Protein AF-A0A953LNM0-F1 (afdb_monomer)

Structure (mmCIF, N/CA/C/O bac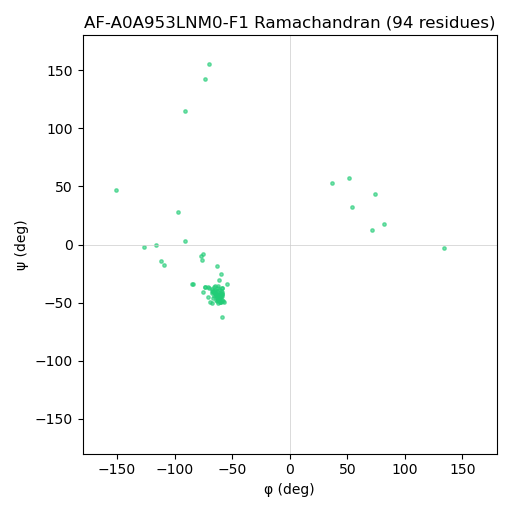kbone):
data_AF-A0A953LNM0-F1
#
_entry.id   AF-A0A953LNM0-F1
#
loop_
_atom_site.group_PDB
_atom_site.id
_atom_site.type_symbol
_atom_site.label_atom_id
_atom_site.label_alt_id
_atom_site.label_comp_id
_atom_site.label_asym_id
_atom_site.label_entity_id
_atom_site.label_seq_id
_atom_site.pdbx_PDB_ins_code
_atom_site.Cartn_x
_atom_site.Cartn_y
_atom_site.Cartn_z
_atom_site.occupancy
_atom_site.B_iso_or_equiv
_atom_site.auth_seq_id
_atom_site.auth_comp_id
_atom_site.auth_asym_id
_atom_site.auth_atom_id
_atom_site.pdbx_PDB_model_num
ATOM 1 N N . MET A 1 1 ? -30.900 12.111 16.300 1.00 56.25 1 MET A N 1
ATOM 2 C CA . MET A 1 1 ? -30.170 11.167 15.422 1.00 56.25 1 MET A CA 1
ATOM 3 C C . MET A 1 1 ? -28.697 11.226 15.823 1.00 56.25 1 MET A C 1
ATOM 5 O O . MET A 1 1 ? -28.256 12.342 16.037 1.00 56.25 1 MET A O 1
ATOM 9 N N . ASN A 1 2 ? -27.991 10.087 15.979 1.00 64.25 2 ASN A N 1
ATOM 10 C CA . ASN A 1 2 ? -26.522 9.927 15.762 1.00 64.25 2 ASN A CA 1
ATOM 11 C C . ASN A 1 2 ? -25.667 9.174 16.804 1.00 64.25 2 ASN A C 1
ATOM 13 O O . ASN A 1 2 ? -24.520 8.884 16.488 1.00 64.25 2 ASN A O 1
ATOM 17 N N . GLY A 1 3 ? -26.184 8.693 17.942 1.00 68.12 3 GLY A N 1
ATOM 18 C CA . GLY A 1 3 ? -25.335 7.929 18.886 1.00 68.12 3 GLY A CA 1
ATOM 19 C C . GLY A 1 3 ? -24.706 6.643 18.304 1.00 68.12 3 GLY A C 1
ATOM 20 O O . GLY A 1 3 ? -23.652 6.197 18.743 1.00 68.12 3 GLY A O 1
ATOM 21 N N . ARG A 1 4 ? -25.323 6.048 17.272 1.00 70.62 4 ARG A N 1
ATOM 22 C CA . ARG A 1 4 ? -24.790 4.863 16.569 1.00 70.62 4 ARG A CA 1
ATOM 23 C C . ARG A 1 4 ? -23.771 5.223 15.482 1.00 70.62 4 ARG A C 1
ATOM 25 O O . ARG A 1 4 ? -22.825 4.472 15.277 1.00 70.62 4 ARG A O 1
ATOM 32 N N . LEU A 1 5 ? -23.951 6.360 14.805 1.00 70.81 5 LEU A N 1
ATOM 33 C CA . LEU A 1 5 ? -23.029 6.821 13.763 1.00 70.81 5 LEU A CA 1
ATOM 34 C C . LEU A 1 5 ? -21.721 7.337 14.368 1.00 70.81 5 LEU A C 1
ATOM 36 O O . LEU A 1 5 ? -20.666 7.036 13.828 1.00 70.81 5 LEU A O 1
ATOM 40 N N . GLU A 1 6 ? -21.756 8.001 15.524 1.00 71.31 6 GLU A N 1
ATOM 41 C CA . GLU A 1 6 ? -20.526 8.352 16.252 1.00 71.31 6 GLU A CA 1
ATOM 42 C C . GLU A 1 6 ? -19.784 7.107 16.750 1.00 71.31 6 GLU A C 1
ATOM 44 O O . GLU A 1 6 ? -18.566 7.005 16.614 1.00 71.31 6 GLU A O 1
ATOM 49 N N . LYS A 1 7 ? -20.521 6.119 17.274 1.00 79.56 7 LYS A N 1
ATOM 50 C CA . LYS A 1 7 ? -19.923 4.913 17.859 1.00 79.56 7 LYS A CA 1
ATOM 51 C C . LYS A 1 7 ? -19.282 3.986 16.820 1.00 79.56 7 LYS A C 1
ATOM 53 O O . LYS A 1 7 ? -18.245 3.393 17.101 1.00 79.56 7 LYS A O 1
ATOM 58 N N . TYR A 1 8 ? -19.889 3.847 15.639 1.00 88.75 8 TYR A N 1
ATOM 59 C CA . TYR A 1 8 ? -19.429 2.903 14.609 1.00 88.75 8 TYR A CA 1
ATOM 60 C C . TYR A 1 8 ? -18.846 3.567 13.357 1.00 88.75 8 TYR A C 1
ATOM 62 O O . TYR A 1 8 ? -18.170 2.889 12.588 1.00 88.75 8 TYR A O 1
ATOM 70 N N . GLY A 1 9 ? -19.045 4.870 13.147 1.00 90.31 9 GLY A N 1
ATOM 71 C CA . GLY A 1 9 ? -18.632 5.562 11.921 1.00 90.31 9 GLY A CA 1
ATOM 72 C C . GLY A 1 9 ? -17.132 5.467 11.653 1.00 90.31 9 GLY A C 1
ATOM 73 O O . GLY A 1 9 ? -16.729 5.153 10.537 1.00 90.31 9 GLY A O 1
ATOM 74 N N . SER A 1 10 ? -16.306 5.629 12.691 1.00 88.88 10 SER A N 1
ATOM 75 C CA . SER A 1 10 ? -14.848 5.473 12.581 1.00 88.88 10 SER A CA 1
ATOM 76 C C . SER A 1 10 ? -14.439 4.047 12.185 1.00 88.88 10 SER A C 1
ATOM 78 O O . SER A 1 10 ? -13.566 3.857 11.338 1.00 88.88 10 SER A O 1
ATOM 80 N N . LEU A 1 11 ? -15.115 3.029 12.732 1.00 92.25 11 LEU A N 1
ATOM 81 C CA . LEU A 1 11 ? -14.847 1.632 12.387 1.00 92.25 11 LEU A CA 1
ATOM 82 C C . LEU A 1 11 ? -15.231 1.335 10.933 1.00 92.25 11 LEU A C 1
ATOM 84 O O . LEU A 1 11 ? -14.438 0.740 10.207 1.00 92.25 11 LEU A O 1
ATOM 88 N N . VAL A 1 12 ? -16.415 1.777 10.500 1.00 94.88 12 VAL A N 1
ATOM 89 C CA . VAL A 1 12 ? -16.881 1.584 9.119 1.00 94.88 12 VAL A CA 1
ATOM 90 C C . VAL A 1 12 ? -15.947 2.283 8.134 1.00 94.88 12 VAL A C 1
ATOM 92 O O . VAL A 1 12 ? -15.523 1.658 7.167 1.00 94.88 12 VAL A O 1
ATOM 95 N N . ALA A 1 13 ? -15.560 3.534 8.401 1.00 93.75 13 ALA A N 1
ATOM 96 C CA . ALA A 1 13 ? -14.619 4.270 7.558 1.00 93.75 13 ALA A CA 1
ATOM 97 C C . ALA A 1 13 ? -13.265 3.552 7.453 1.00 93.75 13 ALA A C 1
ATOM 99 O O . ALA A 1 13 ? -12.734 3.380 6.357 1.00 93.75 13 ALA A O 1
ATOM 100 N N . ARG A 1 14 ? -12.731 3.065 8.580 1.00 95.38 14 ARG A N 1
ATOM 101 C CA . ARG A 1 14 ? -11.468 2.317 8.608 1.00 95.38 14 ARG A CA 1
ATOM 102 C C . ARG A 1 14 ? -11.538 1.043 7.769 1.00 95.38 14 ARG A C 1
ATOM 104 O O . ARG A 1 14 ? -10.619 0.775 7.001 1.00 95.38 14 ARG A O 1
ATOM 111 N N . LEU A 1 15 ? -12.613 0.268 7.915 1.00 97.56 15 LEU A N 1
ATOM 112 C CA . LEU A 1 15 ? -12.803 -0.970 7.159 1.00 97.56 15 LEU A CA 1
ATOM 113 C C . LEU A 1 15 ? -13.021 -0.700 5.668 1.00 97.56 15 LEU A C 1
ATOM 115 O O . LEU A 1 15 ? -12.471 -1.425 4.847 1.00 97.56 15 LEU A O 1
ATOM 119 N N . ALA A 1 16 ? -13.757 0.355 5.315 1.00 97.50 16 ALA A N 1
ATOM 120 C CA . ALA A 1 16 ? -13.961 0.753 3.926 1.00 97.50 16 ALA A CA 1
ATOM 121 C C . ALA A 1 16 ? -12.637 1.133 3.245 1.00 97.50 16 ALA A C 1
ATOM 123 O O . ALA A 1 16 ? -12.341 0.637 2.162 1.00 97.50 16 ALA A O 1
ATOM 124 N N . VAL A 1 17 ? -11.810 1.950 3.907 1.00 96.50 17 VAL A N 1
ATOM 125 C CA . VAL A 1 17 ? -10.476 2.309 3.399 1.00 96.50 17 VAL A CA 1
ATOM 126 C C . VAL A 1 17 ? -9.593 1.067 3.283 1.00 96.50 17 VAL A C 1
ATOM 128 O O . VAL A 1 17 ? -8.989 0.843 2.239 1.00 96.50 17 VAL A O 1
ATOM 131 N N . ALA A 1 18 ? -9.547 0.228 4.320 1.00 98.19 18 ALA A N 1
ATOM 132 C CA . ALA A 1 18 ? -8.752 -0.996 4.301 1.00 98.19 18 ALA A CA 1
ATOM 133 C C . ALA A 1 18 ? -9.158 -1.953 3.171 1.00 98.19 18 ALA A C 1
ATOM 135 O O . ALA A 1 18 ? -8.288 -2.537 2.529 1.00 98.19 18 ALA A O 1
ATOM 136 N N . ALA A 1 19 ? -10.459 -2.094 2.904 1.00 98.38 19 ALA A N 1
ATOM 137 C CA . ALA A 1 19 ? -10.976 -3.002 1.887 1.00 98.38 19 ALA A CA 1
ATOM 138 C C . ALA A 1 19 ? -10.434 -2.690 0.483 1.00 98.38 19 ALA A C 1
ATOM 140 O O . ALA A 1 19 ? -10.125 -3.620 -0.258 1.00 98.38 19 ALA A O 1
ATOM 141 N N . ILE A 1 20 ? -10.257 -1.407 0.142 1.00 97.62 20 ILE A N 1
ATOM 142 C CA . ILE A 1 20 ? -9.706 -0.980 -1.155 1.00 97.62 20 ILE A CA 1
ATOM 143 C C . ILE A 1 20 ? -8.287 -1.532 -1.340 1.00 97.62 20 ILE A C 1
ATOM 145 O O . ILE A 1 20 ? -7.988 -2.156 -2.358 1.00 97.62 20 ILE A O 1
ATOM 149 N N . PHE A 1 21 ? -7.427 -1.357 -0.335 1.00 98.12 21 PHE A N 1
ATOM 150 C CA . PHE A 1 21 ? -6.033 -1.802 -0.401 1.00 98.12 21 PHE A CA 1
ATOM 151 C C . PHE A 1 21 ? -5.888 -3.318 -0.275 1.00 98.12 21 PHE A C 1
ATOM 153 O O . PHE A 1 21 ? -5.067 -3.909 -0.967 1.00 98.12 21 PHE A O 1
ATOM 160 N N . ILE A 1 22 ? -6.717 -3.966 0.548 1.00 98.62 22 ILE A N 1
ATOM 161 C CA . ILE A 1 22 ? -6.744 -5.432 0.639 1.00 98.62 22 ILE A CA 1
ATOM 162 C C . ILE A 1 22 ? -7.123 -6.029 -0.717 1.00 98.62 22 ILE A C 1
ATOM 164 O O . ILE A 1 22 ? -6.452 -6.945 -1.185 1.00 98.62 22 ILE A O 1
ATOM 168 N N . HIS A 1 23 ? -8.164 -5.500 -1.363 1.00 98.38 23 HIS A N 1
ATOM 169 C CA . HIS A 1 23 ? -8.582 -5.960 -2.683 1.00 98.38 23 HIS A CA 1
ATOM 170 C C . HIS A 1 23 ? -7.485 -5.741 -3.734 1.00 98.38 23 HIS A C 1
ATOM 172 O O . HIS A 1 23 ? -7.1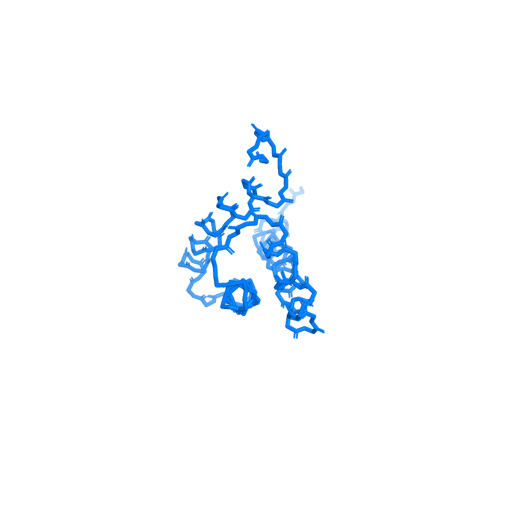53 -6.672 -4.468 1.00 98.38 23 HIS A O 1
ATOM 178 N N . GLY A 1 24 ? -6.882 -4.548 -3.764 1.00 96.69 24 GLY A N 1
ATOM 179 C CA . GLY A 1 24 ? -5.787 -4.221 -4.681 1.00 96.69 24 GLY A CA 1
ATOM 180 C C . GLY A 1 24 ? -4.564 -5.122 -4.498 1.00 96.69 24 GLY A C 1
ATOM 181 O O . GLY A 1 24 ? -4.089 -5.721 -5.464 1.00 96.69 24 GLY A O 1
ATOM 182 N N . GLY A 1 25 ? -4.096 -5.284 -3.259 1.00 97.44 25 GLY A N 1
ATOM 183 C CA . GLY A 1 25 ? -2.932 -6.107 -2.941 1.00 97.44 25 GLY A CA 1
ATOM 184 C C . GLY A 1 25 ? -3.173 -7.595 -3.193 1.00 97.44 25 GLY A C 1
ATOM 185 O O . GLY A 1 25 ? -2.317 -8.269 -3.765 1.00 97.44 25 GLY A O 1
ATOM 186 N N . TRP A 1 26 ? -4.362 -8.103 -2.849 1.00 98.31 26 TRP A N 1
ATOM 187 C CA . TRP A 1 26 ? -4.747 -9.487 -3.141 1.00 98.31 26 TRP A CA 1
ATOM 188 C C . TRP A 1 26 ? -4.796 -9.763 -4.646 1.00 98.31 26 TRP A C 1
ATOM 190 O O . TRP A 1 26 ? -4.263 -10.772 -5.108 1.00 98.31 26 TRP A O 1
ATOM 200 N N . GLY A 1 27 ? -5.373 -8.839 -5.422 1.00 97.62 27 GLY A N 1
ATOM 201 C CA . GLY A 1 27 ? -5.390 -8.926 -6.881 1.00 97.62 27 GLY A CA 1
ATOM 202 C C . GLY A 1 27 ? -3.983 -8.975 -7.478 1.00 97.62 27 GLY A C 1
ATOM 203 O O . GLY A 1 27 ? -3.715 -9.803 -8.346 1.00 97.62 27 GLY A O 1
ATOM 204 N N . LYS A 1 28 ? -3.057 -8.153 -6.964 1.00 97.50 28 LYS A N 1
ATOM 205 C CA . LYS A 1 28 ? -1.657 -8.153 -7.414 1.00 97.50 28 LYS A CA 1
ATOM 206 C C . LYS A 1 28 ? -0.921 -9.443 -7.062 1.00 97.50 28 LYS A C 1
ATOM 208 O O . LYS A 1 28 ? -0.188 -9.943 -7.906 1.00 97.50 28 LYS A O 1
ATOM 213 N N . LEU A 1 29 ? -1.132 -10.020 -5.874 1.00 96.38 29 LEU A N 1
ATOM 214 C CA . LEU A 1 29 ? -0.520 -11.311 -5.519 1.00 96.38 29 LEU A CA 1
ATOM 215 C C . LEU A 1 29 ? -0.976 -12.450 -6.439 1.00 96.38 29 LEU A C 1
ATOM 217 O O . LEU A 1 29 ? -0.174 -13.317 -6.772 1.00 96.38 29 LEU A O 1
ATOM 221 N N . GLY A 1 30 ? -2.238 -12.434 -6.876 1.00 95.50 30 GLY A N 1
ATOM 222 C CA . GLY A 1 30 ? -2.759 -13.399 -7.849 1.00 95.50 30 GLY A CA 1
ATOM 223 C C . GLY A 1 30 ? -2.315 -13.154 -9.299 1.00 95.50 30 GLY A C 1
ATOM 224 O O . GLY A 1 30 ? -2.594 -13.987 -10.156 1.00 95.50 30 GLY A O 1
ATOM 225 N N . GLY A 1 31 ? -1.646 -12.032 -9.585 1.00 96.44 31 GLY A N 1
ATOM 226 C CA . GLY A 1 31 ? -1.311 -11.578 -10.937 1.00 96.44 31 GLY A CA 1
ATOM 227 C C . GLY A 1 31 ? -0.031 -10.743 -10.983 1.00 96.44 31 GLY A C 1
ATOM 228 O O . GLY A 1 31 ? -0.012 -9.660 -11.582 1.00 96.44 31 GLY A O 1
ATOM 229 N N . LEU A 1 32 ? 1.031 -11.226 -10.330 1.00 97.69 32 LEU A N 1
ATOM 230 C CA . LEU A 1 32 ? 2.306 -10.510 -10.240 1.00 97.69 32 LEU A CA 1
ATOM 231 C C . LEU A 1 32 ? 2.916 -10.262 -11.621 1.00 97.69 32 LEU A C 1
ATOM 233 O O . LEU A 1 32 ? 3.339 -9.141 -11.881 1.00 97.69 32 LEU A O 1
ATOM 237 N N . ASP A 1 33 ? 2.864 -11.242 -12.526 1.00 97.62 33 ASP A N 1
ATOM 238 C CA . ASP A 1 33 ? 3.410 -11.115 -13.884 1.00 97.62 33 ASP A CA 1
ATOM 239 C C . ASP A 1 33 ? 2.719 -10.001 -14.679 1.00 97.62 33 ASP A C 1
ATOM 241 O O . ASP A 1 33 ? 3.375 -9.180 -15.316 1.00 97.62 33 ASP A O 1
ATOM 245 N N . GLY A 1 34 ? 1.387 -9.915 -14.593 1.00 97.62 34 GLY A N 1
ATOM 246 C CA . GLY A 1 34 ? 0.621 -8.846 -15.239 1.00 97.62 34 GLY A CA 1
ATOM 247 C C . GLY A 1 34 ? 0.940 -7.472 -14.649 1.00 97.62 34 GLY A C 1
ATOM 248 O O . GLY A 1 34 ? 1.085 -6.491 -15.379 1.00 97.62 34 GLY A O 1
ATOM 249 N N . THR A 1 35 ? 1.120 -7.407 -13.329 1.00 97.44 35 THR A N 1
ATOM 250 C CA . THR A 1 35 ? 1.527 -6.175 -12.641 1.00 97.44 35 THR A CA 1
ATOM 251 C C . THR A 1 35 ? 2.945 -5.763 -13.045 1.00 97.44 35 THR A C 1
ATOM 253 O O . THR A 1 35 ? 3.177 -4.596 -13.351 1.00 97.44 35 THR A O 1
ATOM 256 N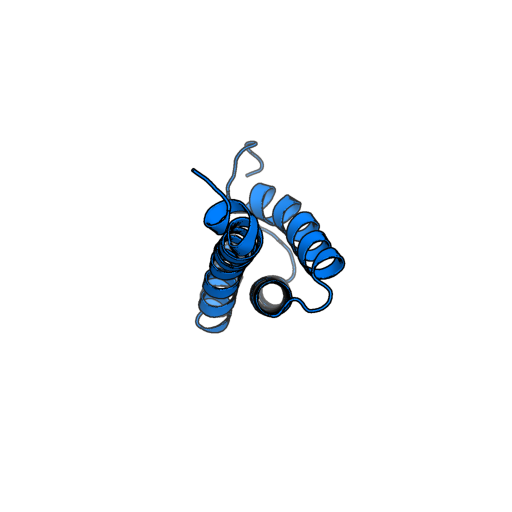 N . ALA A 1 36 ? 3.884 -6.708 -13.110 1.00 98.19 36 ALA A N 1
ATOM 257 C CA . ALA A 1 36 ? 5.261 -6.468 -13.528 1.00 98.19 36 ALA A CA 1
ATOM 258 C C . ALA A 1 36 ? 5.328 -6.017 -14.993 1.00 98.19 36 ALA A C 1
ATOM 260 O O . ALA A 1 36 ? 6.000 -5.035 -15.296 1.00 98.19 36 ALA A O 1
ATOM 261 N N . ALA A 1 37 ? 4.570 -6.655 -15.891 1.00 97.62 37 ALA A N 1
ATOM 262 C CA . ALA A 1 37 ? 4.460 -6.238 -17.288 1.00 97.62 37 ALA A CA 1
ATOM 263 C C . ALA A 1 37 ? 3.927 -4.801 -17.413 1.00 97.62 37 ALA A C 1
ATOM 265 O O . ALA A 1 37 ? 4.443 -4.007 -18.202 1.00 97.62 37 ALA A O 1
ATOM 266 N N . TYR A 1 38 ? 2.940 -4.431 -16.592 1.00 95.56 38 TYR A N 1
ATOM 267 C CA . TYR A 1 38 ? 2.416 -3.069 -16.572 1.00 95.56 38 TYR A CA 1
ATOM 268 C C . TYR A 1 38 ? 3.441 -2.056 -16.040 1.00 95.56 38 TYR A C 1
ATOM 270 O O . TYR A 1 38 ? 3.620 -0.999 -16.643 1.00 95.56 38 TYR A O 1
ATOM 278 N N . ILE A 1 39 ? 4.184 -2.390 -14.981 1.00 96.56 39 ILE A N 1
ATOM 279 C CA . ILE A 1 39 ? 5.293 -1.560 -14.479 1.00 96.56 39 ILE A CA 1
ATOM 280 C C . ILE A 1 39 ? 6.385 -1.397 -15.545 1.00 96.56 39 ILE A C 1
ATOM 282 O O . ILE A 1 39 ? 6.852 -0.282 -15.778 1.00 96.56 39 ILE A O 1
ATOM 286 N N . ALA A 1 40 ? 6.742 -2.476 -16.247 1.00 96.75 40 ALA A N 1
ATOM 287 C CA . ALA A 1 40 ? 7.720 -2.447 -17.330 1.00 96.75 40 ALA A CA 1
ATOM 288 C C . ALA A 1 40 ? 7.265 -1.545 -18.489 1.00 96.75 40 ALA A C 1
ATOM 290 O O . ALA A 1 40 ? 8.074 -0.803 -19.041 1.00 96.75 40 ALA A O 1
ATOM 291 N N . SER A 1 41 ? 5.964 -1.536 -18.811 1.00 94.56 41 SER A N 1
ATOM 292 C CA . SER A 1 41 ? 5.403 -0.656 -19.851 1.00 94.56 41 SER A CA 1
ATOM 293 C C . SER A 1 41 ? 5.533 0.839 -19.538 1.00 94.56 41 SER A C 1
ATOM 295 O O . SER A 1 41 ? 5.460 1.661 -20.446 1.00 94.56 41 SER A O 1
ATOM 297 N N . LYS A 1 42 ? 5.758 1.196 -18.267 1.00 93.62 42 LYS A N 1
ATOM 298 C CA . LYS A 1 42 ? 6.028 2.568 -17.817 1.00 93.62 42 LYS A CA 1
ATOM 299 C C . LYS A 1 42 ? 7.519 2.917 -17.794 1.00 93.62 42 LYS A C 1
ATOM 301 O O . LYS A 1 42 ? 7.880 3.998 -17.346 1.00 93.62 42 LYS A O 1
ATOM 306 N N . GLY A 1 43 ? 8.393 2.006 -18.227 1.00 92.81 43 GLY A N 1
ATOM 307 C CA . GLY A 1 43 ? 9.841 2.220 -18.258 1.00 92.81 43 GLY A CA 1
ATOM 308 C C . GLY A 1 43 ? 10.515 2.225 -16.882 1.00 92.81 43 GLY A C 1
ATOM 309 O O . GLY A 1 43 ? 11.677 2.619 -16.783 1.00 92.81 43 GLY A O 1
ATOM 310 N N . LEU A 1 44 ? 9.824 1.796 -15.816 1.00 93.31 44 LEU A N 1
ATOM 311 C CA . LEU A 1 44 ? 10.423 1.732 -14.482 1.00 93.31 44 LEU A CA 1
ATOM 312 C C . LEU A 1 44 ? 11.423 0.565 -14.377 1.00 93.31 44 LEU A C 1
ATOM 314 O O . LEU A 1 44 ? 11.163 -0.527 -14.892 1.00 93.31 44 LEU A O 1
ATOM 318 N N . PRO A 1 45 ? 12.547 0.754 -13.662 1.00 95.12 45 PRO A N 1
ATOM 319 C CA . PRO A 1 45 ? 13.488 -0.324 -13.396 1.00 95.12 45 PRO A CA 1
ATOM 320 C C . PRO A 1 45 ? 12.900 -1.355 -12.420 1.00 95.12 45 PRO A C 1
ATOM 322 O O . PRO A 1 45 ? 12.053 -1.035 -11.588 1.00 95.12 45 PRO A O 1
ATOM 325 N N . ALA A 1 46 ? 13.412 -2.588 -12.488 1.00 96.94 46 ALA A N 1
ATOM 326 C CA . ALA A 1 46 ? 13.062 -3.696 -11.590 1.00 96.94 46 ALA A CA 1
ATOM 327 C C . ALA A 1 46 ? 11.538 -3.963 -11.443 1.00 96.94 46 ALA A C 1
ATOM 329 O O . ALA A 1 46 ? 11.014 -3.969 -10.324 1.00 96.94 46 ALA A O 1
ATOM 330 N N . PRO A 1 47 ? 10.816 -4.226 -12.550 1.00 97.00 47 PRO A N 1
ATOM 331 C CA . PRO A 1 47 ? 9.357 -4.375 -12.552 1.00 97.00 47 PRO A CA 1
ATOM 332 C C . PRO A 1 47 ? 8.839 -5.497 -11.645 1.00 97.00 47 PRO A C 1
ATOM 334 O O . PRO A 1 47 ? 7.822 -5.322 -10.977 1.00 97.00 47 PRO A O 1
ATOM 337 N N . GLU A 1 48 ? 9.548 -6.625 -11.571 1.00 97.69 48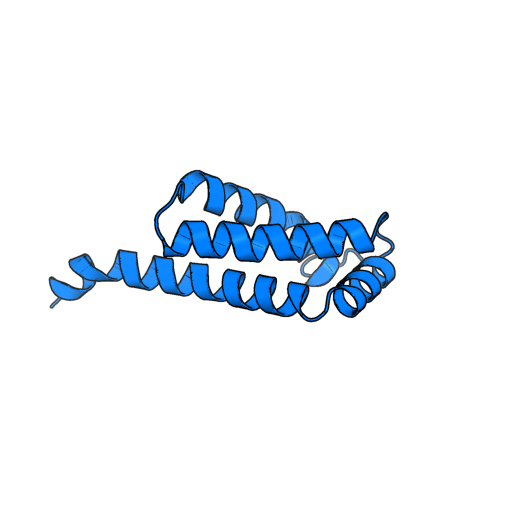 GLU A N 1
ATOM 338 C CA . GLU A 1 48 ? 9.181 -7.760 -10.712 1.00 97.69 48 GLU A CA 1
ATOM 339 C C . GLU A 1 48 ? 9.233 -7.391 -9.223 1.00 97.69 48 GLU A C 1
ATOM 341 O O . GLU A 1 48 ? 8.302 -7.680 -8.468 1.00 97.69 48 GLU A O 1
ATOM 346 N N . LEU A 1 49 ? 10.288 -6.678 -8.803 1.00 97.94 49 LEU A N 1
ATOM 347 C CA . LEU A 1 49 ? 10.414 -6.185 -7.430 1.00 97.94 49 LEU A CA 1
ATOM 348 C C . LEU A 1 49 ? 9.341 -5.141 -7.120 1.00 97.94 49 LEU A C 1
ATOM 350 O O . LEU A 1 49 ? 8.758 -5.172 -6.038 1.00 97.94 49 LEU A O 1
ATOM 354 N N . GLY A 1 50 ? 9.048 -4.249 -8.071 1.00 97.62 50 GLY A N 1
ATOM 355 C CA . GLY A 1 50 ? 7.978 -3.262 -7.938 1.00 97.62 50 GLY A CA 1
ATOM 356 C C . GLY A 1 50 ? 6.600 -3.908 -7.772 1.00 97.62 50 GLY A C 1
ATOM 357 O O . GLY A 1 50 ? 5.835 -3.499 -6.898 1.00 97.62 50 GLY A O 1
ATOM 358 N N . ALA A 1 51 ? 6.302 -4.948 -8.556 1.00 98.19 51 ALA A N 1
ATOM 359 C CA . ALA A 1 51 ? 5.044 -5.687 -8.477 1.00 98.19 51 ALA A CA 1
ATOM 360 C C . ALA A 1 51 ? 4.879 -6.379 -7.121 1.00 98.19 51 ALA A C 1
ATOM 362 O O . ALA A 1 51 ? 3.847 -6.215 -6.465 1.00 98.19 51 ALA A O 1
ATOM 363 N N . LEU A 1 52 ? 5.913 -7.100 -6.673 1.00 98.31 52 LEU A N 1
ATOM 364 C CA . LEU A 1 52 ? 5.896 -7.779 -5.380 1.00 98.31 52 LEU A CA 1
ATOM 365 C C . LEU A 1 52 ? 5.785 -6.779 -4.223 1.00 98.31 52 LEU A C 1
ATOM 367 O O . LEU A 1 52 ? 4.982 -6.977 -3.312 1.00 98.31 52 LEU A O 1
ATOM 371 N N . PHE A 1 53 ? 6.544 -5.682 -4.277 1.00 98.19 53 PHE A N 1
ATOM 372 C CA . PHE A 1 53 ? 6.489 -4.623 -3.273 1.00 98.19 53 PHE A CA 1
ATOM 373 C C . PHE A 1 53 ? 5.094 -3.997 -3.184 1.00 98.19 53 PHE A C 1
ATOM 375 O O . PHE A 1 53 ? 4.543 -3.907 -2.088 1.00 98.19 53 PHE A O 1
ATOM 382 N N . ALA A 1 54 ? 4.498 -3.617 -4.319 1.00 97.94 54 ALA A N 1
ATOM 383 C CA . ALA A 1 54 ? 3.152 -3.052 -4.359 1.00 97.94 54 ALA A CA 1
ATOM 384 C C . ALA A 1 54 ? 2.114 -4.024 -3.779 1.00 97.94 54 ALA A C 1
ATOM 386 O O . ALA A 1 54 ? 1.286 -3.627 -2.962 1.00 97.94 54 ALA A O 1
ATOM 387 N N . ALA A 1 55 ? 2.190 -5.307 -4.148 1.00 98.38 55 ALA A N 1
ATOM 388 C CA . ALA A 1 55 ? 1.271 -6.331 -3.663 1.00 98.38 55 ALA A CA 1
ATOM 389 C C . ALA A 1 55 ? 1.352 -6.512 -2.138 1.00 98.38 55 ALA A C 1
ATOM 391 O O . ALA A 1 55 ? 0.331 -6.470 -1.446 1.00 98.38 55 ALA A O 1
ATOM 392 N N . LEU A 1 56 ? 2.569 -6.672 -1.606 1.00 98.44 56 LEU A N 1
ATOM 393 C CA . LEU A 1 56 ? 2.800 -6.873 -0.175 1.00 98.44 56 LEU A CA 1
ATOM 394 C C . LEU A 1 56 ? 2.459 -5.629 0.642 1.00 98.44 56 LEU A C 1
ATOM 396 O O . LEU A 1 56 ? 1.884 -5.752 1.724 1.00 98.44 56 LEU A O 1
ATOM 400 N N . LEU A 1 57 ? 2.791 -4.440 0.136 1.00 98.50 57 LEU A N 1
ATOM 401 C CA . LEU A 1 57 ? 2.510 -3.194 0.832 1.00 98.50 57 LEU A CA 1
ATOM 402 C C . LEU A 1 57 ? 1.006 -2.925 0.905 1.00 98.50 57 LEU A C 1
ATOM 404 O O . LEU A 1 57 ? 0.496 -2.674 1.995 1.00 98.50 57 LEU A O 1
ATOM 408 N N . GLU A 1 58 ? 0.292 -3.007 -0.222 1.00 98.38 58 GLU A N 1
ATOM 409 C CA . GLU A 1 58 ? -1.156 -2.779 -0.262 1.00 98.38 58 GLU A CA 1
ATOM 410 C C . GLU A 1 58 ? -1.901 -3.780 0.624 1.00 98.38 58 GLU A C 1
ATOM 412 O O . GLU A 1 58 ? -2.710 -3.384 1.469 1.00 98.38 58 GLU A O 1
ATOM 417 N N . LEU A 1 59 ? -1.581 -5.073 0.497 1.00 98.56 59 LEU A N 1
ATOM 418 C CA . LEU A 1 59 ? -2.253 -6.107 1.275 1.00 98.56 59 LEU A CA 1
ATOM 419 C C . LEU A 1 59 ? -1.890 -6.022 2.761 1.00 98.56 59 LEU A C 1
ATOM 421 O O . LEU A 1 59 ? -2.774 -6.016 3.617 1.00 98.56 59 LEU A O 1
ATOM 425 N N . GLY A 1 60 ? -0.598 -5.933 3.077 1.00 98.38 60 GLY A N 1
ATOM 426 C CA . GLY A 1 60 ? -0.106 -5.906 4.451 1.00 98.38 60 GLY A CA 1
ATOM 427 C C . GLY A 1 60 ? -0.587 -4.675 5.214 1.00 98.38 60 GLY A C 1
ATOM 428 O O . GLY A 1 60 ? -1.125 -4.800 6.316 1.00 98.38 60 GLY A O 1
ATOM 429 N N . ALA A 1 61 ? -0.462 -3.484 4.622 1.00 98.44 61 ALA A N 1
ATOM 430 C CA . ALA A 1 61 ? -0.923 -2.254 5.255 1.00 98.44 61 ALA A CA 1
ATOM 431 C C . ALA A 1 61 ? -2.457 -2.174 5.308 1.00 98.44 61 ALA A C 1
ATOM 433 O O . ALA A 1 61 ? -3.004 -1.733 6.320 1.00 98.44 61 ALA A O 1
ATOM 434 N N . GLY A 1 62 ? -3.162 -2.655 4.277 1.00 98.38 62 GLY A N 1
ATOM 435 C CA . GLY A 1 62 ? -4.621 -2.769 4.289 1.00 98.38 62 GLY A CA 1
ATOM 436 C C . GLY A 1 62 ? -5.122 -3.649 5.439 1.00 98.38 62 GLY A C 1
ATOM 437 O O . GLY A 1 62 ? -5.977 -3.224 6.219 1.00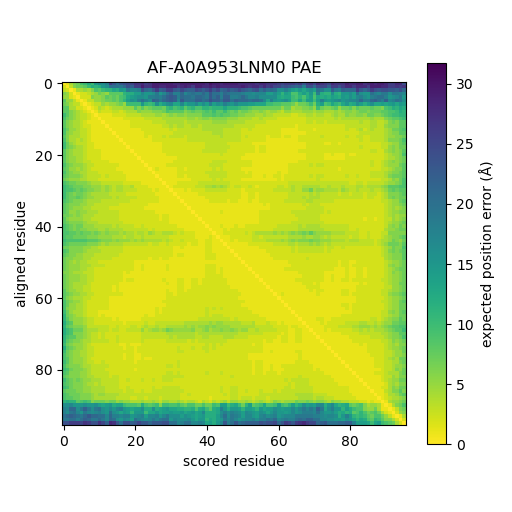 98.38 62 GLY A O 1
ATOM 438 N N . LEU A 1 63 ? -4.531 -4.835 5.623 1.00 98.50 63 LEU A N 1
ATOM 439 C CA . LEU A 1 63 ? -4.844 -5.730 6.744 1.00 98.50 63 LEU A CA 1
ATOM 440 C C . LEU A 1 63 ? -4.509 -5.096 8.100 1.00 98.50 63 LEU A C 1
ATOM 442 O O . LEU A 1 63 ? -5.319 -5.163 9.027 1.00 98.50 63 LEU A O 1
ATOM 446 N N . ALA A 1 64 ? -3.356 -4.434 8.215 1.00 98.38 64 ALA A N 1
ATOM 447 C CA . ALA A 1 64 ? -2.961 -3.733 9.433 1.00 98.38 64 ALA A CA 1
ATOM 448 C C . ALA A 1 64 ? -3.978 -2.639 9.817 1.00 98.38 64 ALA A C 1
ATOM 450 O O . ALA A 1 64 ? -4.401 -2.555 10.974 1.00 98.38 64 ALA A O 1
ATOM 451 N N . ILE A 1 65 ? -4.457 -1.855 8.842 1.00 98.31 65 ILE A N 1
ATOM 452 C CA . ILE A 1 65 ? -5.516 -0.856 9.051 1.00 98.31 65 ILE A CA 1
ATOM 453 C C . ILE A 1 65 ? -6.830 -1.523 9.470 1.00 98.31 65 ILE A C 1
ATOM 455 O O . ILE A 1 65 ? -7.442 -1.075 10.444 1.00 98.31 65 ILE A O 1
ATOM 459 N N . ALA A 1 66 ? -7.253 -2.597 8.795 1.00 97.81 66 ALA A N 1
ATOM 460 C CA . ALA A 1 66 ? -8.495 -3.304 9.121 1.00 97.81 66 ALA A CA 1
ATOM 461 C C . ALA A 1 66 ? -8.502 -3.816 10.570 1.00 97.81 66 ALA A C 1
ATOM 463 O O . ALA A 1 66 ? -9.454 -3.564 11.322 1.00 97.81 66 ALA A O 1
ATOM 464 N N . LEU A 1 67 ? -7.409 -4.475 10.970 1.00 97.38 67 LEU A N 1
ATOM 465 C CA . LEU A 1 67 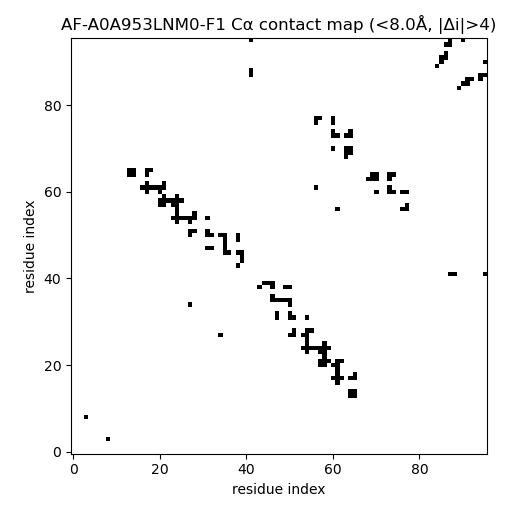? -7.228 -5.083 12.289 1.00 97.38 67 LEU A CA 1
ATOM 466 C C . LEU A 1 67 ? -6.927 -4.061 13.395 1.00 97.38 67 LEU A C 1
ATOM 468 O O . LEU A 1 67 ? -7.035 -4.383 14.574 1.00 97.38 67 LEU A O 1
ATOM 472 N N . GLY A 1 68 ? -6.596 -2.817 13.044 1.00 95.62 68 GLY A N 1
ATOM 473 C CA . GLY A 1 68 ? -6.241 -1.791 14.025 1.00 95.62 68 GLY A CA 1
ATOM 474 C C . GLY A 1 68 ? -4.788 -1.865 14.509 1.00 95.62 68 GLY A C 1
ATOM 475 O O . GLY A 1 68 ? -4.464 -1.279 15.539 1.00 95.62 68 GLY A O 1
ATOM 476 N N . LEU A 1 69 ? -3.913 -2.559 13.782 1.00 96.50 69 LEU A N 1
ATOM 477 C CA . LEU A 1 69 ? -2.510 -2.765 14.133 1.00 96.50 69 LEU A CA 1
ATOM 478 C C . LEU A 1 69 ? -1.651 -1.662 13.514 1.00 96.50 69 LEU A C 1
ATOM 480 O O . LEU A 1 69 ? -1.565 -1.551 12.297 1.00 96.50 69 LEU A O 1
ATOM 484 N N . GLY A 1 70 ? -1.026 -0.820 14.344 1.00 95.38 70 GLY A N 1
ATOM 485 C CA . GLY A 1 70 ? -0.091 0.207 13.862 1.00 95.38 70 GLY A CA 1
ATOM 486 C C . GLY A 1 70 ? -0.677 1.133 12.786 1.00 95.38 70 GLY A C 1
ATOM 487 O O . GLY A 1 70 ? 0.052 1.579 11.902 1.00 95.38 70 GLY A O 1
ATOM 488 N N . THR A 1 71 ? -1.984 1.418 12.840 1.00 95.56 71 THR A N 1
ATOM 489 C CA . THR A 1 71 ? -2.743 2.033 11.733 1.00 95.56 71 THR A CA 1
ATOM 490 C C . THR A 1 71 ? -2.156 3.346 11.229 1.00 95.56 71 THR A C 1
ATOM 492 O O . THR A 1 71 ? -2.211 3.612 10.035 1.00 95.56 71 THR A O 1
ATOM 495 N N . ARG A 1 72 ? -1.555 4.150 12.114 1.00 96.75 72 ARG A N 1
ATOM 496 C CA . ARG A 1 72 ? -0.879 5.407 11.755 1.00 96.75 72 ARG A CA 1
ATOM 497 C C . ARG A 1 72 ? 0.289 5.170 10.798 1.00 96.75 72 ARG A C 1
ATOM 499 O O . ARG A 1 72 ? 0.419 5.882 9.810 1.00 96.75 72 ARG A O 1
ATOM 506 N N . TRP A 1 73 ? 1.110 4.162 11.082 1.00 98.19 73 TRP A N 1
ATOM 507 C CA . TRP A 1 73 ? 2.271 3.813 10.267 1.00 98.19 73 TRP A CA 1
ATOM 508 C C . TRP A 1 73 ? 1.862 3.107 8.978 1.00 98.19 73 TRP A C 1
ATOM 510 O O . TRP A 1 73 ? 2.382 3.439 7.919 1.00 98.19 73 TRP A O 1
ATOM 520 N N . ALA A 1 74 ? 0.879 2.206 9.046 1.00 98.00 74 ALA A N 1
ATOM 521 C CA . ALA A 1 74 ? 0.329 1.549 7.863 1.00 98.00 74 ALA A CA 1
ATOM 522 C C . ALA A 1 74 ? -0.300 2.563 6.887 1.00 98.00 74 ALA A C 1
ATOM 524 O O . ALA A 1 74 ? -0.024 2.528 5.690 1.00 98.00 74 ALA A O 1
ATOM 525 N N . ALA A 1 75 ? -1.082 3.517 7.403 1.00 97.38 75 ALA A N 1
ATOM 526 C CA . ALA A 1 75 ? -1.666 4.587 6.599 1.00 97.38 75 ALA A CA 1
ATOM 527 C C . ALA A 1 75 ? -0.598 5.513 6.006 1.00 97.38 75 ALA A C 1
ATOM 529 O O . ALA A 1 75 ? -0.711 5.892 4.845 1.00 97.38 75 ALA A O 1
ATOM 530 N N . LEU A 1 76 ? 0.454 5.844 6.765 1.00 98.19 76 LEU A N 1
ATOM 531 C CA . LEU A 1 76 ? 1.566 6.645 6.252 1.00 98.19 76 LEU A CA 1
ATOM 532 C C . LEU A 1 76 ? 2.308 5.923 5.119 1.00 98.19 76 LEU A C 1
ATOM 534 O O . LEU A 1 76 ? 2.605 6.537 4.099 1.00 98.19 76 LEU A O 1
ATOM 538 N N . ALA A 1 77 ? 2.565 4.622 5.269 1.00 98.19 77 ALA A N 1
ATOM 539 C CA . ALA A 1 77 ? 3.218 3.822 4.240 1.00 98.19 77 ALA A CA 1
ATOM 540 C C . ALA A 1 77 ? 2.388 3.772 2.944 1.00 98.19 77 ALA A C 1
ATOM 542 O O . ALA A 1 77 ? 2.928 3.999 1.861 1.00 98.19 77 ALA A O 1
ATOM 543 N N . LEU A 1 78 ? 1.068 3.566 3.053 1.00 98.12 78 LEU A N 1
ATOM 544 C CA . LEU A 1 78 ? 0.155 3.624 1.905 1.00 98.12 78 LEU A CA 1
ATOM 545 C C . LEU A 1 78 ? 0.093 5.018 1.279 1.00 98.12 78 LEU A C 1
ATOM 547 O O . LEU A 1 78 ? 0.106 5.132 0.058 1.00 98.12 78 LEU A O 1
ATOM 551 N N . ALA A 1 79 ? 0.059 6.077 2.090 1.00 97.62 79 ALA A N 1
ATOM 552 C CA . ALA A 1 79 ? 0.035 7.449 1.593 1.00 97.62 79 ALA A CA 1
ATOM 553 C C . ALA A 1 79 ? 1.296 7.779 0.782 1.00 97.62 79 ALA A C 1
ATOM 555 O O . ALA A 1 79 ? 1.193 8.352 -0.299 1.00 97.62 79 ALA A O 1
ATOM 556 N N . ILE A 1 80 ? 2.474 7.369 1.267 1.00 98.06 80 ILE A N 1
ATOM 557 C CA . ILE A 1 80 ? 3.740 7.543 0.545 1.00 98.06 80 IL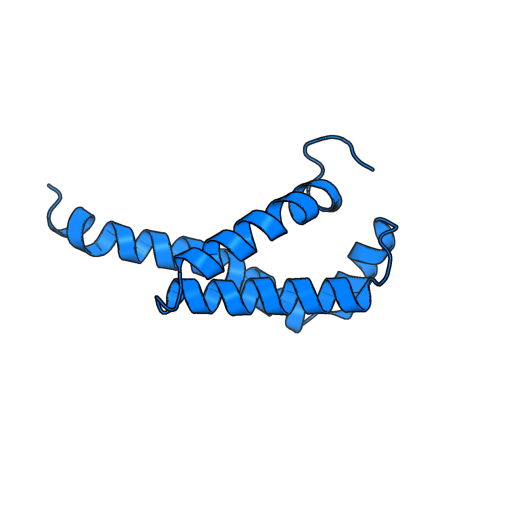E A CA 1
ATOM 558 C C . ILE A 1 80 ? 3.733 6.739 -0.756 1.00 98.06 80 ILE A C 1
ATOM 560 O O . ILE A 1 80 ? 4.130 7.267 -1.787 1.00 98.06 80 ILE A O 1
ATOM 564 N N . PHE A 1 81 ? 3.256 5.493 -0.732 1.00 96.81 81 PHE A N 1
ATOM 565 C CA . PHE A 1 81 ? 3.170 4.641 -1.921 1.00 96.81 81 PHE A CA 1
ATOM 566 C C . PHE A 1 81 ? 2.201 5.162 -2.985 1.00 96.81 81 PHE A C 1
ATOM 568 O O . PHE A 1 81 ? 2.477 5.057 -4.182 1.00 96.81 81 PHE A O 1
ATOM 575 N N . LEU A 1 82 ? 1.088 5.764 -2.567 1.00 95.81 82 LEU A N 1
ATOM 576 C CA . LEU A 1 82 ? 0.104 6.325 -3.485 1.00 95.81 82 LEU A CA 1
ATOM 577 C C . LEU A 1 82 ? 0.681 7.443 -4.352 1.00 95.81 82 LEU A C 1
ATOM 579 O O . LEU A 1 82 ? 0.239 7.585 -5.486 1.00 95.81 82 LEU A O 1
ATOM 583 N N . VAL A 1 83 ? 1.660 8.214 -3.872 1.00 94.69 83 VAL A N 1
ATOM 584 C CA . VAL A 1 83 ? 2.250 9.318 -4.649 1.00 94.69 83 VAL A CA 1
ATOM 585 C C . VAL A 1 83 ? 2.862 8.825 -5.973 1.00 94.69 83 VAL A C 1
ATOM 587 O O . VAL A 1 83 ? 2.351 9.213 -7.029 1.00 94.69 83 VAL A O 1
ATOM 590 N N . PRO A 1 84 ? 3.888 7.947 -5.984 1.00 92.56 84 PRO A N 1
ATOM 591 C CA . PRO A 1 84 ? 4.428 7.412 -7.229 1.00 92.56 84 PRO A CA 1
ATOM 592 C C . PRO A 1 84 ? 3.413 6.527 -7.962 1.00 92.56 84 PRO A C 1
ATOM 594 O O . PRO A 1 84 ? 3.331 6.596 -9.187 1.00 92.56 84 PRO A O 1
ATOM 597 N N . ALA A 1 85 ? 2.595 5.739 -7.253 1.00 93.62 85 ALA A N 1
ATOM 598 C CA . ALA A 1 85 ? 1.612 4.878 -7.909 1.00 93.62 85 ALA A CA 1
ATOM 599 C C . ALA A 1 85 ? 0.581 5.685 -8.723 1.00 93.62 85 ALA A C 1
ATOM 601 O O . ALA A 1 85 ? 0.205 5.311 -9.835 1.00 93.62 85 ALA A O 1
ATOM 602 N N . THR A 1 86 ? 0.146 6.827 -8.194 1.00 92.88 86 THR A N 1
ATOM 603 C CA . THR A 1 86 ? -0.781 7.719 -8.894 1.00 92.88 86 THR A CA 1
ATOM 604 C C . THR A 1 86 ? -0.080 8.404 -10.067 1.00 92.88 86 THR A C 1
ATOM 606 O O . THR A 1 86 ? -0.623 8.414 -11.171 1.00 92.88 86 THR A O 1
ATOM 609 N N . ALA A 1 87 ? 1.138 8.916 -9.857 1.00 91.25 87 ALA A N 1
ATOM 610 C CA . ALA A 1 87 ? 1.911 9.605 -10.889 1.00 91.25 87 ALA A CA 1
ATOM 611 C C . ALA A 1 87 ? 2.152 8.731 -12.134 1.00 91.25 87 ALA A C 1
ATOM 613 O O . ALA A 1 87 ? 1.857 9.166 -13.244 1.00 91.25 87 ALA A O 1
ATOM 614 N N . PHE A 1 88 ? 2.617 7.490 -11.955 1.00 90.25 88 PHE A N 1
ATOM 615 C CA . PHE A 1 88 ? 2.990 6.620 -13.078 1.00 90.25 88 PHE A CA 1
ATOM 616 C C . PHE A 1 88 ? 1.817 5.835 -13.682 1.00 90.25 88 PHE A C 1
ATOM 618 O O . PHE A 1 88 ? 1.788 5.597 -14.893 1.00 90.25 88 PHE A O 1
ATOM 625 N N . PHE A 1 89 ? 0.837 5.423 -12.869 1.00 90.69 89 PHE A N 1
ATOM 626 C CA . PHE A 1 89 ? -0.192 4.465 -13.308 1.00 90.69 89 PHE A CA 1
ATOM 627 C C . PHE A 1 89 ? -1.587 5.065 -13.494 1.00 90.69 89 PHE A C 1
ATOM 629 O O . PHE A 1 89 ? -2.408 4.463 -14.176 1.00 90.69 89 PHE A O 1
ATOM 636 N N . HIS A 1 90 ? -1.860 6.248 -12.939 1.00 86.38 90 HIS A N 1
ATOM 637 C CA . HIS A 1 90 ? -3.192 6.870 -13.011 1.00 86.38 90 HIS A CA 1
ATOM 638 C C . HIS A 1 90 ? -3.199 8.199 -13.783 1.00 86.38 90 HIS A C 1
ATOM 640 O O . HIS A 1 90 ? -4.250 8.813 -13.929 1.00 86.38 90 HIS A O 1
ATOM 646 N N . ASN A 1 91 ? -2.030 8.626 -14.277 1.00 73.94 91 ASN A N 1
ATOM 647 C CA . ASN A 1 91 ? -1.787 9.788 -15.135 1.00 73.94 91 ASN A CA 1
ATOM 648 C C . ASN A 1 91 ? -2.636 11.055 -14.862 1.00 73.94 91 ASN A C 1
ATOM 650 O O . ASN A 1 91 ? -3.242 11.594 -15.788 1.00 73.94 91 ASN A O 1
ATOM 654 N N . PRO A 1 92 ? -2.690 11.588 -13.629 1.00 70.81 92 PRO A N 1
ATOM 655 C CA . PRO A 1 92 ? -3.383 12.85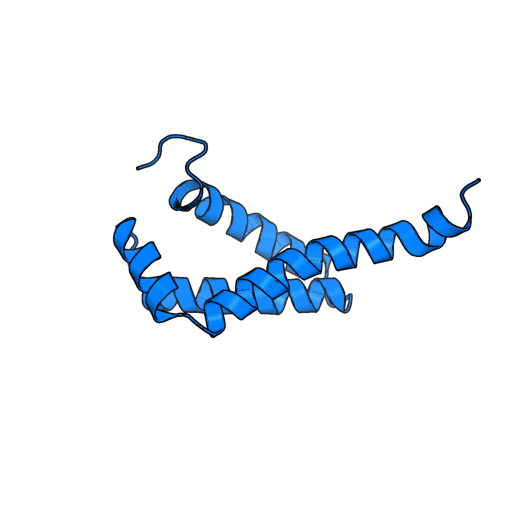4 -13.390 1.00 70.81 92 PRO A CA 1
ATOM 656 C C . PRO A 1 92 ? -2.580 14.087 -13.839 1.00 70.81 92 PRO A C 1
ATOM 658 O O . PRO A 1 92 ? -3.118 15.190 -13.807 1.00 70.81 92 PRO A O 1
ATOM 661 N N . VAL A 1 93 ? -1.300 13.931 -14.203 1.00 69.75 93 VAL A N 1
ATOM 662 C CA . VAL A 1 93 ? -0.371 15.055 -14.441 1.00 69.75 93 VAL A CA 1
ATOM 663 C C . VAL A 1 93 ? 0.334 15.013 -15.807 1.00 69.75 93 VAL A C 1
ATOM 665 O O . VAL A 1 93 ? 1.074 15.941 -16.109 1.00 69.75 93 VAL A O 1
ATOM 668 N N . GLY A 1 94 ? 0.111 13.988 -16.641 1.00 65.75 94 GLY A N 1
ATOM 669 C CA . GLY A 1 94 ? 0.736 13.865 -17.970 1.00 65.75 94 GLY A CA 1
ATOM 670 C C . GLY A 1 94 ? 2.216 13.470 -17.933 1.00 65.75 94 GLY A C 1
ATOM 671 O O . GLY A 1 94 ? 3.022 14.107 -18.598 1.00 65.75 94 GLY A O 1
ATOM 672 N N . LEU A 1 95 ? 2.593 12.505 -17.086 1.00 65.19 95 LEU A N 1
ATOM 673 C CA . LEU A 1 95 ? 3.995 12.085 -16.883 1.00 65.19 95 LEU A CA 1
ATOM 674 C C . LEU A 1 95 ? 4.397 10.844 -17.706 1.00 65.19 95 LEU A C 1
ATOM 676 O O . LEU A 1 95 ? 5.230 10.061 -17.252 1.00 65.19 95 LEU A O 1
ATOM 680 N N . ASP A 1 96 ? 3.767 10.617 -18.856 1.00 61.25 96 ASP A N 1
ATOM 681 C CA . ASP A 1 96 ? 4.100 9.522 -19.778 1.00 61.25 96 ASP A CA 1
ATOM 682 C C . ASP A 1 96 ? 5.474 9.656 -20.459 1.00 61.25 96 ASP A C 1
ATOM 684 O O . ASP A 1 96 ? 5.912 10.792 -20.755 1.00 61.25 96 ASP A O 1
#

pLDDT: mean 92.49, std 10.11, range [56.25, 98.62]

Mean predicted aligned error: 4.55 Å

Secondary structure (DSSP, 8-state):
--HHHHHHHHHHHHHHHHHHHHHHHHHHHTTHHHHHHHHHHTT-S-HHHHHHHHHHHHHHHHHHHHHTSSHHHHHHHHHHHHHHHHHHHS-SS---

Solvent-accessible surface area (backbone atoms only — not co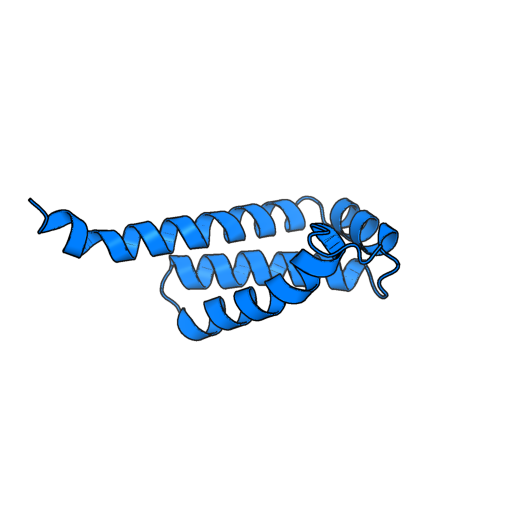mparable to full-atom values): 5065 Å² total; per-residue (Å²): 141,54,81,65,51,69,72,42,42,66,57,53,53,41,41,55,58,15,48,55,30,30,53,54,8,51,52,30,66,79,34,40,68,62,43,12,52,54,38,43,75,69,70,48,80,62,23,62,60,52,24,52,50,51,15,50,48,30,25,51,29,14,49,26,35,53,75,62,47,64,35,71,61,28,49,49,52,50,56,59,51,46,52,60,51,38,49,72,73,62,53,84,81,74,72,126

Radius of gyration: 15.56 Å; Cα contacts (8 Å, |Δi|>4): 95; chains: 1; bounding box: 44×28×39 Å

Sequence (96 aa):
MNGRLEKYGSLVARLAVAAIFIHGGWGKLGGLDGTAAYIASKGLPAPELGALFAALLELGAGLAIALGLGTRWAALALAIFLVPATAFFHNPVGLD

Foldseek 3Di:
DPPVCVVCVVLVVLLVVLVVLLVVLVVLVVPLVVQLVLCVVLVDPPSSVVSNCSSCLSNVLSVCSNVVHPVVVSVVSVVVVCVVCCVRPVPPDPND

Nearest PDB structures (foldseek):
  8v2q-assembly1_A-1  TM=4.700E-01  e=5.573E+00  Homo sapiens
  7a0g-assembly1_GGG  TM=3.451E-01  e=2.592E+00  Serratia marcescens
  7o40-assembly1_F  TM=4.146E-01  e=9.115E+00  Synechocystis sp. PCC 6803 substr. Kazusa